Protein AF-A0A376Y8X9-F1 (afdb_monomer_lite)

Foldseek 3Di:
DDPVVVVVVVVVVVVLVCVLVVVLVVVCVVLVVVLVCVCVVVVDPDPVSVVVSVVVNVVVVVVSCVVSVVVVVVVCVVVPPD

Secondary structure (DSSP, 8-state):
--HHHHHHHHHHHHHHHHHHHHHHHHHHHHHHHHHHHHHHHH----TTTTHHHHHHHHHHHHHHHHHHHHHHHHHHGGGS--

pLDDT: mean 74.07, std 10.92, range [45.69, 89.0]

Structure (mmCIF, N/CA/C/O backbone):
data_AF-A0A376Y8X9-F1
#
_entry.id   AF-A0A376Y8X9-F1
#
loop_
_atom_site.group_PDB
_atom_site.id
_atom_site.type_symbol
_atom_site.lab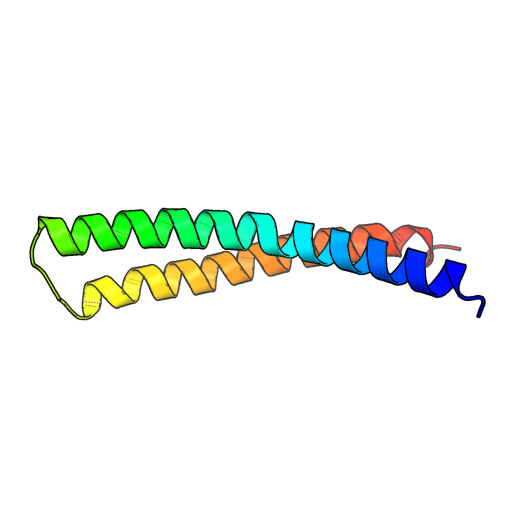el_atom_id
_atom_site.label_alt_id
_atom_site.label_comp_id
_atom_site.label_asym_id
_atom_site.label_entity_id
_atom_site.label_seq_id
_atom_site.pdbx_PDB_ins_code
_atom_site.Cartn_x
_atom_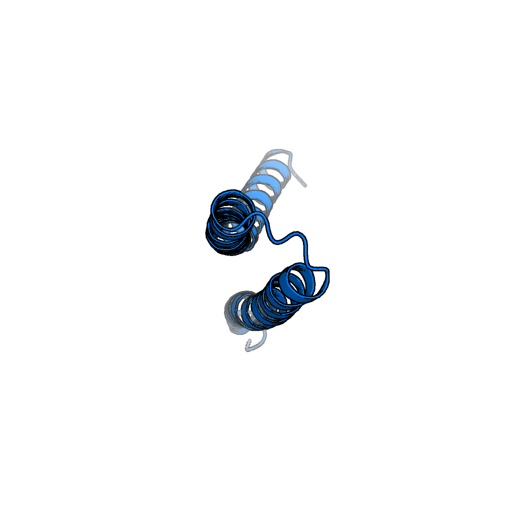site.Cartn_y
_atom_site.Cartn_z
_atom_site.occupancy
_atom_site.B_iso_or_equiv
_atom_site.auth_seq_id
_atom_site.auth_comp_id
_atom_site.auth_asym_id
_atom_site.auth_atom_id
_atom_site.pdbx_PDB_model_num
ATOM 1 N N . MET A 1 1 ? 19.411 2.711 -31.511 1.00 54.44 1 MET A N 1
ATOM 2 C CA . MET A 1 1 ? 18.237 2.908 -30.638 1.00 54.44 1 MET A CA 1
ATOM 3 C C . MET A 1 1 ? 17.438 4.048 -31.218 1.00 54.44 1 MET A C 1
ATOM 5 O O . MET A 1 1 ? 17.925 5.170 -31.207 1.00 54.44 1 MET A O 1
ATOM 9 N N . THR A 1 2 ? 16.304 3.748 -31.838 1.00 85.81 2 THR A N 1
ATOM 10 C CA . THR A 1 2 ? 15.453 4.786 -32.414 1.00 85.81 2 THR A CA 1
ATOM 11 C C . THR A 1 2 ? 14.538 5.381 -31.334 1.00 85.81 2 THR A C 1
ATOM 13 O O . THR A 1 2 ? 14.249 4.693 -30.347 1.00 85.81 2 THR A O 1
ATOM 16 N N . PRO A 1 3 ? 14.108 6.649 -31.459 1.00 78.50 3 PRO A N 1
ATOM 17 C CA . PRO A 1 3 ? 13.251 7.309 -30.471 1.00 78.50 3 PRO A CA 1
ATOM 18 C C . PRO A 1 3 ? 11.960 6.530 -30.182 1.00 78.50 3 PRO A C 1
ATOM 20 O O . PRO A 1 3 ? 11.545 6.438 -29.027 1.00 78.50 3 PRO A O 1
ATOM 23 N N . GLU A 1 4 ? 11.375 5.888 -31.198 1.00 81.69 4 GLU A N 1
ATOM 24 C CA . GLU A 1 4 ? 10.187 5.047 -31.033 1.00 81.69 4 GLU A CA 1
ATOM 25 C C . GLU A 1 4 ? 10.417 3.848 -30.098 1.00 81.69 4 GLU A C 1
ATOM 27 O O . GLU A 1 4 ? 9.547 3.521 -29.289 1.00 81.69 4 GLU A O 1
ATOM 32 N N . SER A 1 5 ? 11.608 3.239 -30.119 1.00 82.62 5 SER A N 1
ATOM 33 C CA . SER A 1 5 ? 11.943 2.131 -29.218 1.00 82.62 5 SER A CA 1
ATOM 34 C C . SER A 1 5 ? 11.996 2.580 -27.756 1.00 82.62 5 SER A C 1
ATOM 36 O O . SER A 1 5 ? 11.586 1.830 -26.872 1.00 82.62 5 SER A O 1
ATOM 38 N N . VAL A 1 6 ? 12.476 3.797 -27.486 1.00 83.19 6 VAL A N 1
ATOM 39 C CA . VAL A 1 6 ? 12.553 4.349 -26.123 1.00 83.19 6 VAL A CA 1
ATOM 40 C C . VAL A 1 6 ? 11.156 4.673 -25.594 1.00 83.19 6 VAL A C 1
ATOM 42 O O . VAL A 1 6 ? 10.843 4.366 -24.444 1.00 83.19 6 VAL A O 1
ATOM 45 N N . MET A 1 7 ? 10.288 5.233 -26.441 1.00 89.00 7 MET A N 1
ATOM 46 C CA . MET A 1 7 ? 8.900 5.529 -26.075 1.00 89.00 7 MET A CA 1
ATOM 47 C C . MET A 1 7 ? 8.105 4.261 -25.744 1.00 89.00 7 MET A C 1
ATOM 49 O O . MET A 1 7 ? 7.389 4.236 -24.741 1.00 89.00 7 MET A O 1
ATOM 53 N N . MET A 1 8 ? 8.273 3.201 -26.542 1.00 84.62 8 MET A N 1
ATOM 54 C CA . MET A 1 8 ? 7.651 1.890 -26.315 1.00 84.62 8 MET A CA 1
ATOM 55 C C . MET A 1 8 ? 8.121 1.260 -24.997 1.00 84.62 8 MET A C 1
ATOM 57 O O . MET A 1 8 ? 7.308 0.812 -24.192 1.00 84.62 8 MET A O 1
ATOM 61 N N . MET A 1 9 ? 9.429 1.291 -24.719 1.00 86.12 9 MET A N 1
ATOM 62 C CA . MET A 1 9 ? 9.974 0.798 -23.447 1.00 86.12 9 MET A CA 1
ATOM 63 C C . MET A 1 9 ? 9.446 1.591 -22.247 1.00 86.12 9 MET A C 1
ATOM 65 O O . MET A 1 9 ? 9.091 1.002 -21.229 1.00 86.12 9 MET A O 1
ATOM 69 N N . GLY A 1 10 ? 9.345 2.918 -22.370 1.00 85.31 10 GLY A N 1
ATOM 70 C CA . GLY A 1 10 ? 8.788 3.772 -21.323 1.00 85.31 10 GLY A CA 1
ATOM 71 C C . GLY A 1 10 ? 7.318 3.467 -21.025 1.00 85.31 10 GLY A C 1
ATOM 72 O O . GLY A 1 10 ? 6.921 3.431 -19.862 1.00 85.31 10 GLY A O 1
ATOM 73 N N . THR A 1 11 ? 6.509 3.193 -22.053 1.00 86.12 11 THR A N 1
ATOM 74 C CA . THR A 1 11 ? 5.090 2.848 -21.867 1.00 86.12 11 THR A CA 1
ATOM 75 C C . THR A 1 11 ? 4.909 1.479 -21.220 1.00 86.12 11 THR A C 1
ATOM 77 O O . THR A 1 11 ? 4.096 1.349 -20.305 1.00 86.12 11 THR A O 1
ATOM 80 N N . GLU A 1 12 ? 5.682 0.475 -21.633 1.00 83.38 12 GLU A N 1
ATOM 81 C CA . GLU A 1 12 ? 5.644 -0.853 -21.011 1.00 83.38 12 GLU A CA 1
ATOM 82 C C . GLU A 1 12 ? 6.131 -0.815 -19.558 1.00 83.38 12 GLU A C 1
ATOM 84 O O . GLU A 1 12 ? 5.474 -1.361 -18.671 1.00 83.38 12 GLU A O 1
ATOM 89 N N . ALA A 1 13 ? 7.205 -0.073 -19.272 1.00 82.38 13 ALA A N 1
ATOM 90 C CA . ALA A 1 13 ? 7.670 0.141 -17.904 1.00 82.38 13 ALA A CA 1
ATOM 91 C C . ALA A 1 13 ? 6.590 0.797 -17.027 1.00 82.38 13 ALA A C 1
ATOM 93 O O . ALA A 1 13 ? 6.364 0.367 -15.894 1.00 82.38 13 ALA A O 1
ATOM 94 N N . MET A 1 14 ? 5.874 1.794 -17.558 1.00 84.75 14 MET A N 1
ATOM 95 C CA . MET A 1 14 ? 4.790 2.466 -16.840 1.00 84.75 14 MET A CA 1
ATOM 96 C C . MET A 1 14 ? 3.612 1.522 -16.564 1.00 84.75 14 MET A C 1
ATOM 98 O O . MET A 1 14 ? 3.068 1.538 -15.462 1.00 84.75 14 MET A O 1
ATOM 102 N N . LYS A 1 15 ? 3.232 0.669 -17.526 1.00 81.88 15 LYS A N 1
ATOM 103 C CA . LYS A 1 15 ? 2.173 -0.340 -17.340 1.00 81.88 15 LYS A CA 1
ATOM 104 C C . LYS A 1 15 ? 2.538 -1.349 -16.257 1.00 81.88 15 LYS A C 1
ATOM 106 O O . LYS A 1 15 ? 1.709 -1.643 -15.399 1.00 81.88 15 LYS A O 1
ATOM 111 N N . VAL A 1 16 ? 3.776 -1.844 -16.269 1.00 81.75 16 VAL A N 1
ATOM 112 C CA . VAL A 1 16 ? 4.280 -2.772 -15.247 1.00 81.75 16 VAL A CA 1
ATOM 113 C C . VAL A 1 16 ? 4.294 -2.096 -13.876 1.00 81.75 16 VAL A C 1
ATOM 115 O O . VAL A 1 16 ? 3.791 -2.666 -12.909 1.00 81.75 16 VAL A O 1
ATOM 118 N N . ALA A 1 17 ? 4.775 -0.853 -13.791 1.00 81.69 17 ALA A N 1
ATOM 119 C CA . ALA A 1 17 ? 4.751 -0.069 -12.558 1.00 81.69 17 ALA A CA 1
ATOM 120 C C . ALA A 1 17 ? 3.321 0.154 -12.029 1.00 81.69 17 ALA A C 1
ATOM 122 O O . ALA A 1 17 ? 3.082 0.042 -10.826 1.00 81.69 17 ALA A O 1
ATOM 123 N N . LEU A 1 18 ? 2.355 0.416 -12.916 1.00 82.12 18 LEU A N 1
ATOM 124 C CA . LEU A 1 18 ? 0.953 0.591 -12.541 1.00 82.12 18 LEU A CA 1
ATOM 125 C C . LEU A 1 18 ? 0.333 -0.718 -12.034 1.00 82.12 18 LEU A C 1
ATOM 127 O O . LEU A 1 18 ? -0.354 -0.713 -11.017 1.00 82.12 18 LEU A O 1
ATOM 131 N N . ALA A 1 19 ? 0.604 -1.840 -12.704 1.00 78.38 19 ALA A N 1
ATOM 132 C CA . ALA A 1 19 ? 0.130 -3.163 -12.296 1.00 78.38 19 ALA A CA 1
ATOM 133 C C . ALA A 1 19 ? 0.715 -3.598 -10.938 1.00 78.38 19 ALA A C 1
ATOM 135 O O . ALA A 1 19 ? 0.014 -4.205 -10.130 1.00 78.38 19 ALA A O 1
ATOM 136 N N . LEU A 1 20 ? 1.968 -3.224 -10.659 1.00 79.25 20 LEU A N 1
ATOM 137 C CA . LEU A 1 20 ? 2.632 -3.384 -9.362 1.00 79.25 20 LEU A CA 1
ATOM 138 C C . LEU A 1 20 ? 1.971 -2.544 -8.257 1.00 79.25 20 LEU A C 1
ATOM 140 O O . LEU A 1 20 ? 1.738 -3.030 -7.149 1.00 79.25 20 LEU A O 1
ATOM 144 N N . ALA A 1 21 ? 1.686 -1.272 -8.546 1.00 78.56 21 ALA A N 1
ATOM 145 C CA . ALA A 1 21 ? 1.202 -0.316 -7.554 1.00 78.56 21 ALA A CA 1
ATOM 146 C C . ALA A 1 21 ? -0.304 -0.427 -7.275 1.00 78.56 21 ALA A C 1
ATOM 148 O O . ALA A 1 21 ? -0.719 -0.235 -6.133 1.00 78.56 21 ALA A O 1
ATOM 149 N N . ALA A 1 22 ? -1.127 -0.744 -8.279 1.00 81.81 22 ALA A N 1
ATOM 150 C CA . ALA A 1 22 ? -2.588 -0.773 -8.175 1.00 81.81 22 ALA A CA 1
ATOM 151 C C . ALA A 1 22 ? -3.113 -1.577 -6.969 1.00 81.81 22 ALA A C 1
ATOM 153 O O . ALA A 1 22 ? -3.873 -1.032 -6.163 1.00 81.81 22 ALA A O 1
ATOM 154 N N . PRO A 1 23 ? -2.694 -2.832 -6.761 1.00 76.44 23 PRO A N 1
ATOM 155 C CA . PRO A 1 23 ? -3.172 -3.589 -5.618 1.00 76.44 23 PRO A CA 1
ATOM 156 C C . PRO A 1 23 ? -2.538 -3.153 -4.287 1.00 76.44 23 PRO A C 1
ATOM 158 O O . PRO A 1 23 ? -3.185 -3.248 -3.243 1.00 76.44 23 PRO A O 1
ATOM 161 N N . LEU A 1 24 ? -1.300 -2.645 -4.293 1.00 78.06 24 LEU A N 1
ATOM 162 C CA . LEU A 1 24 ? -0.666 -2.065 -3.104 1.00 78.06 24 LEU A CA 1
ATOM 163 C C . LEU A 1 24 ? -1.444 -0.864 -2.579 1.00 78.06 24 LEU A C 1
ATOM 165 O O . LEU A 1 24 ? -1.728 -0.777 -1.383 1.00 78.06 24 LEU A O 1
ATOM 169 N N . LEU A 1 25 ? -1.831 0.022 -3.491 1.00 83.25 25 LEU A N 1
ATOM 170 C CA . LEU A 1 25 ? -2.625 1.199 -3.184 1.00 83.25 25 LEU A CA 1
ATOM 171 C C . LEU A 1 25 ? -4.001 0.814 -2.643 1.00 83.25 25 LEU A C 1
ATOM 173 O O . LEU A 1 25 ? -4.427 1.384 -1.645 1.00 83.25 25 LEU A O 1
ATOM 177 N N . LEU A 1 26 ? -4.666 -0.184 -3.236 1.00 83.88 26 LEU A N 1
ATOM 178 C CA . LEU A 1 26 ? -6.017 -0.585 -2.837 1.00 83.88 26 LEU A CA 1
ATOM 179 C C . LEU A 1 26 ? -6.065 -1.046 -1.373 1.00 83.88 26 LEU A C 1
ATOM 181 O O . LEU A 1 26 ? -6.901 -0.581 -0.599 1.00 83.88 26 LEU A O 1
ATOM 185 N N . VAL A 1 27 ? -5.127 -1.891 -0.945 1.00 79.06 27 VAL A N 1
ATOM 186 C CA . VAL A 1 27 ? -5.116 -2.370 0.445 1.00 79.06 27 VAL A CA 1
ATOM 187 C C . VAL A 1 27 ? -4.590 -1.341 1.427 1.00 79.06 27 VAL A C 1
ATOM 189 O O . VAL A 1 27 ? -5.128 -1.255 2.532 1.00 79.06 27 VAL A O 1
ATOM 192 N N . ALA A 1 28 ? -3.610 -0.521 1.045 1.00 80.38 28 ALA A N 1
ATOM 193 C CA . ALA A 1 28 ? -3.194 0.604 1.878 1.00 80.38 28 ALA A CA 1
ATOM 194 C C . ALA A 1 28 ? -4.365 1.567 2.142 1.00 80.38 28 ALA A C 1
ATOM 196 O O . ALA A 1 28 ? -4.556 2.016 3.271 1.00 80.38 28 ALA A O 1
ATOM 197 N N . LEU A 1 29 ? -5.188 1.823 1.123 1.00 87.81 29 LEU A N 1
ATOM 198 C CA . LEU A 1 29 ? -6.339 2.714 1.208 1.00 87.81 29 LEU A CA 1
ATOM 199 C C . LEU A 1 29 ? -7.459 2.107 2.066 1.00 87.81 29 LEU A C 1
ATOM 201 O O . LEU A 1 29 ? -7.936 2.767 2.984 1.00 87.81 29 LEU A O 1
ATOM 205 N N . VAL A 1 30 ? -7.822 0.838 1.847 1.00 87.50 30 VAL A N 1
ATOM 206 C CA . VAL A 1 30 ? -8.857 0.151 2.644 1.00 87.50 30 VAL A CA 1
ATOM 207 C C . VAL A 1 30 ? -8.450 0.035 4.113 1.00 87.50 30 VAL A C 1
ATOM 209 O O . VAL A 1 30 ? -9.221 0.396 4.999 1.00 87.50 30 VAL A O 1
ATOM 212 N N . THR A 1 31 ? -7.233 -0.435 4.397 1.00 81.94 31 THR A N 1
ATOM 213 C CA . THR A 1 31 ? -6.772 -0.606 5.785 1.00 81.94 31 THR A CA 1
ATOM 214 C C . THR A 1 31 ? -6.575 0.733 6.490 1.00 81.94 31 THR A C 1
ATOM 216 O O . THR A 1 31 ? -6.995 0.877 7.636 1.00 81.94 31 THR A O 1
ATOM 219 N N . GLY A 1 32 ? -6.009 1.733 5.807 1.00 80.81 32 GLY A N 1
ATOM 220 C CA . GLY A 1 32 ? -5.867 3.086 6.341 1.00 80.81 32 GLY A CA 1
ATOM 221 C C . GLY A 1 32 ? -7.214 3.729 6.670 1.00 80.81 32 GLY A C 1
ATOM 222 O O . GLY A 1 32 ? -7.354 4.324 7.737 1.00 80.81 32 GLY A O 1
ATOM 223 N N . LEU A 1 33 ? -8.217 3.552 5.804 1.00 87.62 33 LEU A N 1
ATOM 224 C CA . LEU A 1 33 ? -9.566 4.079 6.008 1.00 87.62 33 LEU A CA 1
ATOM 225 C C . LEU A 1 33 ? -10.288 3.402 7.179 1.00 87.62 33 LEU A C 1
ATOM 227 O O . LEU A 1 33 ? -10.880 4.078 8.013 1.00 87.62 33 LEU A O 1
ATOM 231 N N . ILE A 1 34 ? -10.226 2.072 7.272 1.00 86.44 34 ILE A N 1
ATOM 232 C CA . ILE A 1 34 ? -10.862 1.337 8.376 1.00 86.44 34 ILE A CA 1
ATOM 233 C C . ILE A 1 34 ? -10.279 1.793 9.718 1.00 86.44 34 ILE A C 1
ATOM 235 O O . ILE A 1 34 ? -11.016 2.065 10.663 1.00 86.44 34 ILE A O 1
ATOM 239 N N . ILE A 1 35 ? -8.955 1.913 9.802 1.00 81.50 35 ILE A N 1
ATOM 240 C CA . ILE A 1 35 ? -8.278 2.273 11.048 1.00 81.50 35 ILE A CA 1
ATOM 241 C C . ILE A 1 35 ? -8.509 3.740 11.406 1.00 81.50 35 ILE A C 1
ATOM 243 O O . ILE A 1 35 ? -8.726 4.030 12.581 1.00 81.50 35 ILE A O 1
ATOM 247 N N . SER A 1 36 ? -8.516 4.656 10.431 1.00 82.31 36 SER A N 1
ATOM 248 C CA . SER A 1 36 ? -8.783 6.073 10.702 1.00 82.31 36 SER A CA 1
ATOM 249 C C . SER A 1 36 ? -10.199 6.292 11.240 1.00 82.31 36 SER A C 1
ATOM 251 O O . SER A 1 36 ? -10.381 7.065 12.180 1.00 82.31 36 SER A O 1
ATOM 253 N N . ILE A 1 37 ? -11.186 5.548 10.727 1.00 86.94 37 ILE A N 1
ATOM 254 C CA . ILE A 1 37 ? -12.561 5.569 11.239 1.00 86.94 37 ILE A CA 1
ATOM 255 C C . ILE A 1 37 ? -12.619 5.005 12.663 1.00 86.94 37 ILE A C 1
ATOM 257 O O . ILE A 1 37 ? -13.235 5.616 13.532 1.00 86.94 37 ILE A O 1
ATOM 261 N N . LEU A 1 38 ? -11.962 3.873 12.933 1.00 83.06 38 LEU A N 1
ATOM 262 C CA . LEU A 1 38 ? -11.960 3.262 14.268 1.00 83.06 38 LEU A CA 1
ATOM 263 C C . LEU A 1 38 ? -11.246 4.134 15.312 1.00 83.06 38 LEU A C 1
ATOM 265 O O . LEU A 1 38 ? -11.728 4.247 16.442 1.00 83.06 38 LEU A O 1
ATOM 269 N N . GLN A 1 39 ? -10.143 4.788 14.934 1.00 74.06 39 GLN A N 1
ATOM 270 C CA . GLN A 1 39 ? -9.447 5.751 15.791 1.00 74.06 39 GLN A CA 1
ATOM 271 C C . GLN A 1 39 ? -10.318 6.975 16.088 1.00 74.06 39 GLN A C 1
ATOM 273 O O . GLN A 1 39 ? -10.396 7.400 17.240 1.00 74.06 39 GLN A O 1
ATOM 278 N N . ALA A 1 40 ? -11.017 7.512 15.084 1.00 82.00 40 ALA A N 1
ATOM 279 C CA . ALA A 1 40 ? -11.897 8.665 15.261 1.00 82.00 40 ALA A CA 1
ATOM 280 C C . ALA A 1 40 ? -13.153 8.334 16.088 1.00 82.00 40 ALA A C 1
ATOM 282 O O . ALA A 1 40 ? -13.555 9.124 16.939 1.00 82.00 40 ALA A O 1
ATOM 283 N N . ALA A 1 41 ? -13.762 7.164 15.869 1.00 84.69 41 ALA A N 1
ATOM 284 C CA . ALA A 1 41 ? -15.020 6.776 16.506 1.00 84.69 41 ALA A CA 1
ATOM 285 C C . ALA A 1 41 ? -14.871 6.421 17.994 1.00 84.69 41 ALA A C 1
ATOM 287 O O . ALA A 1 41 ? -15.789 6.659 18.773 1.00 84.69 41 ALA A O 1
ATOM 288 N N . THR A 1 42 ? -13.733 5.849 18.399 1.00 81.88 42 THR A N 1
ATOM 289 C CA . THR A 1 42 ? -13.518 5.397 19.787 1.00 81.88 42 THR A CA 1
ATOM 290 C C . THR A 1 42 ? -12.721 6.386 20.637 1.00 81.88 42 THR A C 1
ATOM 292 O O . THR A 1 42 ? -12.655 6.211 21.847 1.00 81.88 42 THR A O 1
ATOM 295 N N . GLN A 1 43 ? -12.133 7.430 20.033 1.00 70.50 43 GLN A N 1
ATOM 296 C CA . GLN A 1 43 ? -11.211 8.377 20.687 1.00 70.50 43 GLN A CA 1
ATOM 297 C C . GLN A 1 43 ? -9.999 7.707 21.372 1.00 70.50 43 GLN A C 1
ATOM 299 O O . GLN A 1 43 ? -9.326 8.314 22.204 1.00 70.50 43 GLN A O 1
ATOM 304 N N . ILE A 1 44 ? -9.687 6.458 21.014 1.00 68.12 44 ILE A N 1
ATOM 305 C CA . ILE A 1 44 ? -8.565 5.697 21.565 1.00 68.12 44 ILE A CA 1
ATOM 306 C C . ILE A 1 44 ? -7.329 5.936 20.680 1.00 68.12 44 ILE A C 1
ATOM 308 O O . ILE A 1 44 ? -7.164 5.312 19.631 1.00 68.12 44 ILE A O 1
ATOM 312 N N . ASN A 1 45 ? -6.430 6.827 21.109 1.00 62.19 45 ASN A N 1
ATOM 313 C CA . ASN A 1 45 ? -5.102 7.021 20.506 1.00 62.19 45 ASN A CA 1
ATOM 314 C C . ASN A 1 45 ? -4.046 6.112 21.168 1.00 62.19 45 ASN A C 1
ATOM 316 O O . ASN A 1 45 ? -2.967 6.554 21.561 1.00 62.19 45 ASN A O 1
ATOM 320 N N . GLU A 1 46 ? -4.378 4.836 21.351 1.00 64.50 46 GLU A N 1
ATOM 321 C CA . GLU A 1 46 ? -3.462 3.857 21.938 1.00 64.50 46 GLU A CA 1
ATOM 322 C C . GLU A 1 46 ? -2.415 3.428 20.903 1.00 64.50 46 GLU A C 1
ATOM 324 O O . GLU A 1 46 ? -2.727 2.981 19.793 1.00 64.50 46 GLU A O 1
ATOM 329 N N . MET A 1 47 ? -1.141 3.546 21.276 1.00 60.34 47 MET A N 1
ATOM 330 C CA . MET A 1 47 ? 0.017 3.277 20.414 1.00 60.34 47 MET A CA 1
ATOM 331 C C . MET A 1 47 ? 0.038 1.838 19.856 1.00 60.34 47 MET A C 1
ATOM 333 O O . MET A 1 47 ? 0.583 1.589 18.776 1.00 60.34 47 MET A O 1
ATOM 337 N N . THR A 1 48 ? -0.606 0.892 20.541 1.00 64.44 48 THR A N 1
ATOM 338 C CA . THR A 1 48 ? -0.802 -0.505 20.120 1.00 64.44 48 THR A CA 1
ATOM 339 C C . THR A 1 48 ? -1.705 -0.647 18.894 1.00 64.44 48 THR A C 1
ATOM 341 O O . THR A 1 48 ? -1.440 -1.503 18.047 1.00 64.44 48 THR A O 1
ATOM 344 N N . LEU A 1 49 ? -2.708 0.220 18.719 1.00 64.50 49 LEU A N 1
ATOM 345 C CA . LEU A 1 49 ? -3.600 0.172 17.556 1.00 64.50 49 LEU A CA 1
ATOM 346 C C . LEU A 1 49 ? -2.875 0.586 16.266 1.00 64.50 49 LEU A C 1
ATOM 348 O O . LEU A 1 49 ? -3.202 0.091 15.195 1.00 64.50 49 LEU A O 1
ATOM 352 N N . SER A 1 50 ? -1.832 1.420 16.360 1.00 67.75 50 SER A N 1
ATOM 353 C CA . SER A 1 50 ? -0.942 1.741 15.229 1.00 67.75 50 SER A CA 1
ATOM 354 C C . SER A 1 50 ? 0.050 0.622 14.886 1.00 67.75 50 SER A C 1
ATOM 356 O O . SER A 1 50 ? 0.707 0.671 13.842 1.00 67.75 50 SER A O 1
ATOM 358 N N . PHE A 1 51 ? 0.187 -0.396 15.740 1.00 70.69 51 PHE A N 1
ATOM 359 C CA . PHE A 1 51 ? 1.126 -1.500 15.531 1.00 70.69 51 PHE A CA 1
ATOM 360 C C . PHE A 1 51 ? 0.560 -2.578 14.594 1.00 70.69 51 PHE A C 1
ATOM 362 O O . PHE A 1 51 ? 1.276 -3.097 13.734 1.00 70.69 51 PHE A O 1
ATOM 369 N N . ILE A 1 52 ? -0.741 -2.864 14.701 1.00 75.69 52 ILE A N 1
ATOM 370 C CA . ILE A 1 52 ? -1.439 -3.865 13.879 1.00 75.69 52 ILE A CA 1
ATOM 371 C C . ILE A 1 52 ? -1.434 -3.495 12.378 1.00 75.69 52 ILE A C 1
ATOM 373 O O . ILE A 1 52 ? -1.013 -4.330 11.571 1.00 75.69 52 ILE A O 1
ATOM 377 N N . PRO A 1 53 ? -1.770 -2.254 11.967 1.00 70.06 53 PRO A N 1
ATOM 378 C CA . PRO A 1 53 ? -1.733 -1.840 10.565 1.00 70.06 53 PRO A CA 1
ATOM 379 C C . PRO A 1 53 ? -0.332 -1.963 9.961 1.00 70.06 53 PRO A C 1
ATOM 381 O O . PRO A 1 53 ? -0.181 -2.380 8.815 1.00 70.06 53 PRO A O 1
ATOM 384 N N . LYS A 1 54 ? 0.720 -1.679 10.745 1.00 72.94 54 LYS A N 1
ATOM 385 C CA . LYS A 1 54 ? 2.117 -1.813 10.299 1.00 72.94 54 LYS A CA 1
ATOM 386 C C . LYS A 1 54 ? 2.503 -3.268 10.029 1.00 72.94 54 LYS A C 1
ATOM 388 O O . LYS A 1 54 ? 3.241 -3.535 9.080 1.00 72.94 54 LYS A O 1
ATOM 393 N N . ILE A 1 55 ? 2.027 -4.217 10.838 1.00 80.19 55 ILE A N 1
ATOM 394 C CA . ILE A 1 55 ? 2.259 -5.649 10.596 1.00 80.19 55 ILE A CA 1
ATOM 395 C C . ILE A 1 55 ? 1.532 -6.093 9.328 1.00 80.19 55 ILE A C 1
ATOM 397 O O . ILE A 1 55 ? 2.164 -6.709 8.471 1.00 80.19 55 ILE A O 1
ATOM 401 N N . ILE A 1 56 ? 0.258 -5.721 9.167 1.00 80.00 56 ILE A N 1
ATOM 402 C CA . ILE A 1 56 ? -0.525 -6.043 7.967 1.00 80.00 56 ILE A CA 1
ATOM 403 C C . ILE A 1 56 ? 0.153 -5.472 6.720 1.00 80.00 56 ILE A C 1
ATOM 405 O O . ILE A 1 56 ? 0.336 -6.204 5.756 1.00 80.00 56 ILE A O 1
ATOM 409 N N . ALA A 1 57 ? 0.627 -4.225 6.751 1.00 77.25 57 ALA A N 1
ATOM 410 C CA . ALA A 1 57 ? 1.345 -3.620 5.629 1.00 77.25 57 ALA A CA 1
ATOM 411 C C . ALA A 1 57 ? 2.638 -4.379 5.272 1.00 77.25 57 ALA A C 1
ATOM 413 O O . ALA A 1 57 ? 2.924 -4.607 4.095 1.00 77.25 57 ALA A O 1
ATOM 414 N N . ARG A 1 58 ? 3.416 -4.822 6.273 1.00 78.25 58 ARG A N 1
ATOM 415 C CA . ARG A 1 58 ? 4.626 -5.633 6.036 1.00 78.25 58 ARG A CA 1
ATOM 416 C C . ARG A 1 58 ? 4.300 -6.998 5.438 1.00 78.25 58 ARG A C 1
ATOM 418 O O . ARG A 1 58 ? 4.991 -7.419 4.512 1.00 78.25 58 ARG A O 1
ATOM 425 N N . ILE A 1 59 ? 3.270 -7.659 5.961 1.00 79.44 59 ILE A N 1
ATOM 426 C CA . ILE A 1 59 ? 2.789 -8.955 5.480 1.00 79.44 59 ILE A CA 1
ATOM 427 C C . ILE A 1 59 ? 2.274 -8.814 4.046 1.00 79.44 59 ILE A C 1
ATOM 429 O O . ILE A 1 59 ? 2.701 -9.548 3.162 1.00 79.44 59 ILE A O 1
ATOM 433 N N . TYR A 1 60 ? 1.431 -7.820 3.797 1.00 78.50 60 TYR A N 1
ATOM 434 C CA . TYR A 1 60 ? 0.863 -7.538 2.490 1.00 78.50 60 TYR A CA 1
ATOM 435 C C . TYR A 1 60 ? 1.947 -7.275 1.448 1.00 78.50 60 TYR A C 1
ATOM 437 O O . TYR A 1 60 ? 1.977 -7.937 0.419 1.00 78.50 60 TYR A O 1
ATOM 445 N N . ARG A 1 61 ? 2.920 -6.408 1.754 1.00 73.81 61 ARG A N 1
ATOM 446 C CA . ARG A 1 61 ? 4.093 -6.185 0.895 1.00 73.81 61 ARG A CA 1
ATOM 447 C C . ARG A 1 61 ? 4.827 -7.492 0.569 1.00 73.81 61 ARG A C 1
ATOM 449 O O . ARG A 1 61 ? 5.267 -7.669 -0.561 1.00 73.81 61 ARG A O 1
ATOM 456 N N . HIS A 1 62 ? 4.963 -8.404 1.532 1.00 76.44 62 HIS A N 1
ATOM 457 C CA . HIS A 1 62 ? 5.616 -9.696 1.316 1.00 76.44 62 HIS A CA 1
ATOM 458 C C . HIS A 1 62 ? 4.796 -10.635 0.413 1.00 76.44 62 HIS A C 1
ATOM 460 O O . HIS A 1 62 ? 5.354 -11.213 -0.520 1.00 76.44 62 HIS A O 1
ATOM 466 N N . TYR A 1 63 ? 3.480 -10.742 0.632 1.00 74.56 63 TYR A N 1
ATOM 467 C CA . TYR A 1 63 ? 2.583 -11.482 -0.265 1.00 74.56 63 TYR A CA 1
ATOM 468 C C . TYR A 1 63 ? 2.587 -10.888 -1.683 1.00 74.56 63 TYR A C 1
ATOM 470 O O . TYR A 1 63 ? 2.617 -11.636 -2.657 1.00 74.56 63 TYR A O 1
ATOM 478 N N . TYR A 1 64 ? 2.659 -9.561 -1.808 1.00 70.94 64 TYR A N 1
ATOM 479 C CA . TYR A 1 64 ? 2.710 -8.879 -3.102 1.00 70.94 64 TYR A CA 1
ATOM 480 C C . TYR A 1 64 ? 4.012 -9.097 -3.860 1.00 70.94 64 TYR A C 1
ATOM 482 O O . TYR A 1 64 ? 3.965 -9.434 -5.043 1.00 70.94 64 TYR A O 1
ATOM 490 N N . CYS A 1 65 ? 5.158 -8.981 -3.180 1.00 69.25 65 CYS A N 1
ATOM 491 C CA . CYS A 1 65 ? 6.464 -9.291 -3.765 1.00 69.25 65 CYS A CA 1
ATOM 492 C C . CYS A 1 65 ? 6.457 -10.715 -4.344 1.00 69.25 65 CYS A C 1
ATOM 494 O O . CYS A 1 65 ? 6.757 -10.900 -5.514 1.00 69.25 65 CYS A O 1
ATOM 496 N N . ARG A 1 66 ? 5.928 -11.696 -3.594 1.00 65.75 66 ARG A N 1
ATOM 497 C CA . ARG A 1 66 ? 5.745 -13.081 -4.068 1.00 65.75 66 ARG A CA 1
ATOM 498 C C . ARG A 1 66 ? 4.892 -13.190 -5.339 1.00 65.75 66 ARG A C 1
ATOM 500 O O . ARG A 1 66 ? 5.253 -13.956 -6.227 1.00 65.75 66 ARG A O 1
ATOM 507 N N . THR A 1 67 ? 3.774 -12.467 -5.439 1.00 65.88 67 THR A N 1
ATOM 508 C CA . THR A 1 67 ? 2.905 -12.535 -6.633 1.00 65.88 67 THR A CA 1
ATOM 509 C C . THR A 1 67 ? 3.526 -11.888 -7.866 1.00 65.88 67 THR A C 1
ATOM 511 O O . THR A 1 67 ? 3.377 -12.412 -8.969 1.00 65.88 67 THR A O 1
ATOM 514 N N . VAL A 1 68 ? 4.251 -10.781 -7.697 1.00 64.44 68 VAL A N 1
ATOM 515 C CA . VAL A 1 68 ? 4.812 -10.057 -8.841 1.00 64.44 68 VAL A CA 1
ATOM 516 C C . VAL A 1 68 ? 6.151 -10.638 -9.282 1.00 64.44 68 VAL A C 1
ATOM 518 O O . VAL A 1 68 ? 6.384 -10.742 -10.483 1.00 64.44 68 VAL A O 1
ATOM 521 N N . ASP A 1 69 ? 6.972 -11.145 -8.360 1.00 63.03 69 ASP A N 1
ATOM 522 C CA . ASP A 1 69 ? 8.136 -11.963 -8.716 1.00 63.03 69 ASP A CA 1
ATOM 523 C C . ASP A 1 69 ? 7.699 -13.204 -9.517 1.00 63.03 69 ASP A C 1
ATOM 525 O O . ASP A 1 69 ? 8.341 -13.565 -10.502 1.00 63.03 69 ASP A O 1
ATOM 529 N N . ALA A 1 70 ? 6.552 -13.813 -9.180 1.00 59.81 70 ALA A N 1
ATOM 530 C CA . ALA A 1 70 ? 5.996 -14.929 -9.946 1.00 59.81 70 ALA A CA 1
ATOM 531 C C . ALA A 1 70 ? 5.559 -14.528 -11.370 1.00 59.81 70 ALA A C 1
ATOM 533 O O . ALA A 1 70 ? 5.818 -15.280 -12.309 1.00 59.81 70 ALA A O 1
ATOM 534 N N . GLN A 1 71 ? 4.953 -13.349 -11.564 1.00 57.62 71 GLN A N 1
ATOM 535 C CA . GLN A 1 71 ? 4.639 -12.841 -12.910 1.00 57.62 71 GLN A CA 1
ATOM 536 C C . GLN A 1 71 ? 5.897 -12.462 -13.704 1.00 57.62 71 GLN A C 1
ATOM 538 O O . GLN A 1 71 ? 5.972 -12.742 -14.900 1.00 57.62 71 GLN A O 1
ATOM 543 N N . SER A 1 72 ? 6.899 -11.882 -13.043 1.00 59.47 72 SER A N 1
ATOM 544 C CA . SER A 1 72 ? 8.160 -11.469 -13.667 1.00 59.47 72 SER A CA 1
ATOM 545 C C . SER A 1 72 ? 8.989 -12.679 -14.130 1.00 59.47 72 SER A C 1
ATOM 547 O O . SER A 1 72 ? 9.510 -12.700 -15.244 1.00 59.47 72 SER A O 1
ATOM 549 N N . VAL A 1 73 ? 9.033 -13.755 -13.333 1.00 57.00 73 VAL A N 1
ATOM 550 C CA . VAL A 1 73 ? 9.724 -15.010 -13.689 1.00 57.00 73 VAL A CA 1
ATOM 551 C C . VAL A 1 73 ? 8.938 -15.830 -14.723 1.00 57.00 73 VAL A C 1
ATOM 553 O O . VAL A 1 73 ? 9.544 -16.466 -15.586 1.00 57.00 73 VAL A O 1
ATOM 556 N N . ALA A 1 74 ? 7.599 -15.800 -14.700 1.00 58.84 74 ALA A N 1
ATOM 557 C CA . ALA A 1 74 ? 6.775 -16.468 -15.712 1.00 58.84 74 ALA A CA 1
ATOM 558 C C . ALA A 1 74 ? 6.934 -15.843 -17.111 1.00 58.84 74 ALA A C 1
ATOM 560 O O . ALA A 1 74 ? 6.961 -16.576 -18.099 1.00 58.84 74 ALA A O 1
ATOM 561 N N . GLY A 1 75 ? 7.106 -14.517 -17.196 1.00 58.94 75 GLY A N 1
ATOM 562 C CA . GLY A 1 75 ? 7.371 -13.808 -18.454 1.00 58.94 75 GLY A CA 1
ATOM 563 C C . GLY A 1 75 ? 8.768 -14.053 -19.039 1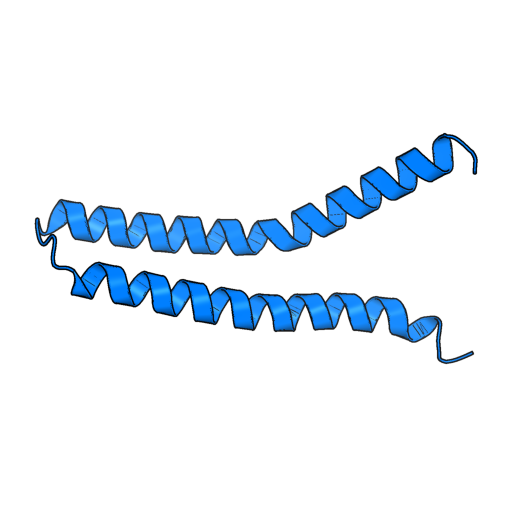.00 58.94 75 GLY A C 1
ATOM 564 O O . GLY A 1 75 ? 8.941 -13.980 -20.251 1.00 58.94 75 GLY A O 1
ATOM 565 N N . LEU A 1 76 ? 9.757 -14.399 -18.204 1.00 56.94 76 LEU A N 1
ATOM 566 C CA . LEU A 1 76 ? 11.140 -14.663 -18.631 1.00 56.94 76 LEU A CA 1
ATOM 567 C C . LEU A 1 76 ? 11.398 -16.133 -19.022 1.00 56.94 76 LEU A C 1
ATOM 569 O O . LEU A 1 76 ? 12.417 -16.457 -19.631 1.00 56.94 76 LEU A O 1
ATOM 573 N N . ARG A 1 77 ? 10.474 -1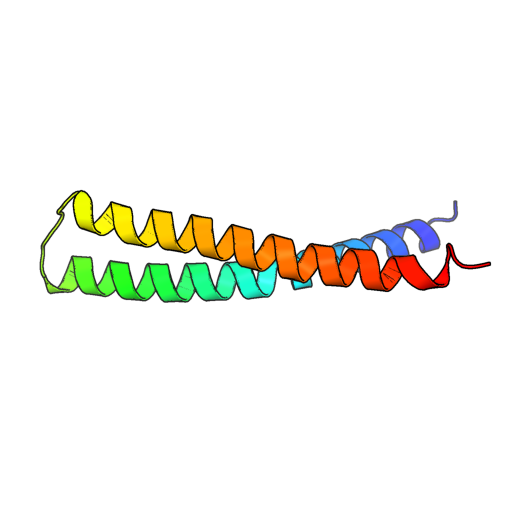7.041 -18.687 1.00 54.44 77 ARG A N 1
ATOM 574 C CA . ARG A 1 77 ? 10.613 -18.489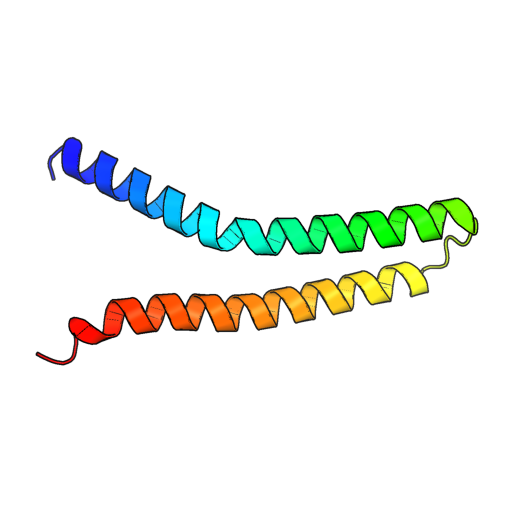 -18.905 1.00 54.44 77 ARG A CA 1
ATOM 575 C C . ARG A 1 77 ? 10.657 -18.957 -20.376 1.00 54.44 77 ARG A C 1
ATOM 577 O O . ARG A 1 77 ? 11.354 -19.940 -20.614 1.00 54.44 77 ARG A O 1
ATOM 584 N N . PRO A 1 78 ? 9.998 -18.322 -21.370 1.00 53.62 78 PRO A N 1
ATOM 585 C CA . PRO A 1 78 ? 10.089 -18.778 -22.762 1.00 53.62 78 PRO A CA 1
ATOM 586 C C . PRO A 1 78 ? 11.405 -18.394 -23.466 1.00 53.62 78 PRO A C 1
ATOM 588 O O . PRO A 1 78 ? 11.668 -18.905 -24.548 1.00 53.62 78 PRO A O 1
ATOM 591 N N . HIS A 1 79 ? 12.247 -17.540 -22.866 1.00 56.59 79 HIS A N 1
ATOM 592 C CA . HIS A 1 79 ? 13.494 -17.054 -23.480 1.00 56.59 79 HIS A CA 1
ATOM 593 C C . HIS A 1 79 ? 14.773 -17.774 -23.015 1.00 56.59 79 HIS A C 1
ATOM 595 O O . HIS A 1 79 ? 15.841 -17.491 -23.541 1.00 56.59 79 HIS A O 1
ATOM 601 N N . LEU A 1 80 ? 14.682 -18.688 -22.041 1.00 51.53 80 LEU A N 1
ATOM 602 C CA . LEU A 1 80 ? 15.826 -19.437 -21.486 1.00 51.53 80 LEU A CA 1
ATOM 603 C C . LEU A 1 80 ? 15.750 -20.958 -21.731 1.00 51.53 80 LEU A C 1
ATOM 605 O O . LEU A 1 80 ? 16.586 -21.699 -21.221 1.00 51.53 80 LEU A O 1
ATOM 609 N N . VAL A 1 81 ? 14.742 -21.435 -22.472 1.00 51.19 81 VAL A N 1
ATOM 610 C CA . VAL A 1 81 ? 14.536 -22.868 -22.797 1.00 51.19 81 VAL A CA 1
ATOM 611 C C . VAL A 1 81 ? 14.901 -23.190 -24.258 1.00 51.19 81 VAL A C 1
ATOM 613 O O . VAL A 1 81 ? 14.739 -24.322 -24.706 1.00 51.19 81 VAL A O 1
ATOM 616 N N . HIS A 1 82 ? 15.458 -22.223 -24.988 1.00 45.69 82 HIS A N 1
ATOM 617 C CA . HIS A 1 82 ? 16.010 -22.418 -26.32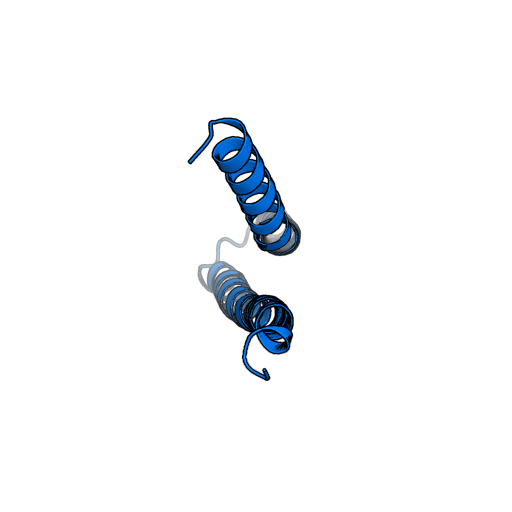7 1.00 45.69 82 HIS A CA 1
ATOM 618 C C . HIS A 1 82 ? 17.404 -21.814 -26.432 1.00 45.69 82 HIS A C 1
ATOM 620 O O . HIS A 1 82 ? 17.588 -20.694 -25.907 1.00 45.69 82 HIS A O 1
#

Sequence (82 aa):
MTPESVMMMGTEAMKVALALAAPLLLVALVTGLIISILQAATQINEMTLSFIPKIIARIYRHYYCRTVDAQSVAGLRPHLVH

InterPro domains:
  IPR002191 Bacterial export protein family 3 [PF01313] (6-57)
  IPR002191 Bacterial export protein family 3 [PR00952] (18-39)
  IPR002191 Bacterial export protein family 3 [PR00952] (39-54)
  IPR002191 Bacterial export protein family 3 [PTHR34040] (1-57)

Organism: Escherichia coli (NCBI:txid562)

Radius of gyration: 19.2 Å; chains: 1; bounding box: 33×32×54 Å